Protein AF-A0A366DMK1-F1 (afdb_monomer)

Foldseek 3Di:
DDDWDKDKDKFFFAPDDACDDPHNDDPDDDAPRGCVRRPPNVRGDTDIDIAMETADDPCVLVVPDQHLYNFWDDKDKDDWDDPPPDPDIDHIDIDTDGDDDPDPPCPSPNVSVVSVVPPD

Secondary structure (DSSP, 8-state):
-PPP-EEEEEE-BBSSPTTSTTS---SSSPP-SBTTT-S-GGG--B--EEEEEEE--TTTGGGT---SEEEEEEEEEE--B--TTSS-PBPPEEEEEEPPPS-SSS-TTTHHHHHTTS--

Sequence (120 aa):
MKQLTFIEIDLDYCALRFGEGACNTTAGEKCFNTKATCKARTRFVNEPVTLRFAIGTSYLPESGIDYTAACIEDISFMPATVSLGENLGTRASLDVTMRDFLYPETGFLWLSRQAVQTGS

Structure (mmCIF, N/CA/C/O backbone):
data_AF-A0A366DMK1-F1
#
_entry.id   AF-A0A366DMK1-F1
#
loop_
_atom_site.group_PDB
_atom_site.id
_atom_site.type_symbol
_atom_site.label_atom_id
_atom_site.label_alt_id
_atom_site.label_comp_id
_atom_site.label_asym_id
_atom_site.label_entity_id
_atom_site.label_seq_id
_atom_site.pdbx_PDB_ins_code
_atom_site.Cartn_x
_atom_site.Cartn_y
_atom_site.Cartn_z
_atom_site.occupancy
_atom_site.B_iso_or_equiv
_atom_site.auth_seq_id
_atom_site.auth_comp_id
_atom_site.auth_asym_id
_atom_site.auth_atom_id
_atom_site.pdbx_PDB_model_num
ATOM 1 N N . MET A 1 1 ? -7.370 -5.027 28.444 1.00 58.41 1 MET A N 1
ATOM 2 C CA . MET A 1 1 ? -7.192 -5.767 27.176 1.00 58.41 1 MET A CA 1
ATOM 3 C C . MET A 1 1 ? -6.566 -4.786 26.190 1.00 58.41 1 MET A C 1
ATOM 5 O O . MET A 1 1 ? -7.086 -3.682 26.097 1.00 58.41 1 MET A O 1
ATOM 9 N N . LYS A 1 2 ? -5.410 -5.093 25.588 1.00 73.31 2 LYS A N 1
ATOM 10 C CA . LYS A 1 2 ? -4.752 -4.200 24.612 1.00 73.31 2 LYS A CA 1
ATOM 11 C C . LYS A 1 2 ? -5.305 -4.537 23.219 1.00 73.31 2 LYS A C 1
ATOM 13 O O . LYS A 1 2 ? -5.352 -5.717 22.883 1.00 73.31 2 LYS A O 1
ATOM 18 N N . GLN A 1 3 ? -5.762 -3.543 22.458 1.00 79.69 3 GLN A N 1
ATOM 19 C CA . GLN A 1 3 ? -6.315 -3.732 21.113 1.00 79.69 3 GLN A CA 1
ATOM 20 C C . GLN A 1 3 ? -5.284 -3.304 20.079 1.00 79.69 3 GLN A C 1
ATOM 22 O O . GLN A 1 3 ? -4.911 -2.141 20.034 1.00 79.69 3 GLN A O 1
ATOM 27 N N . LEU A 1 4 ? -4.853 -4.234 19.238 1.00 80.44 4 LEU A N 1
ATOM 28 C CA . LEU A 1 4 ? -3.911 -3.948 18.170 1.00 80.44 4 LEU A CA 1
ATOM 29 C C . LEU A 1 4 ? -4.670 -3.796 16.848 1.00 80.44 4 LEU A C 1
ATOM 31 O O . LEU A 1 4 ? -5.440 -4.678 16.472 1.00 80.44 4 LEU A O 1
ATOM 35 N N . THR A 1 5 ? -4.446 -2.674 16.165 1.00 84.19 5 THR A N 1
ATOM 36 C CA . THR A 1 5 ? -5.104 -2.343 14.897 1.00 84.19 5 THR A CA 1
ATOM 37 C C . THR A 1 5 ? -4.047 -2.046 13.842 1.00 84.19 5 THR A C 1
ATOM 39 O O . THR A 1 5 ? -3.184 -1.184 14.039 1.00 84.19 5 THR A O 1
ATOM 42 N N . PHE A 1 6 ? -4.1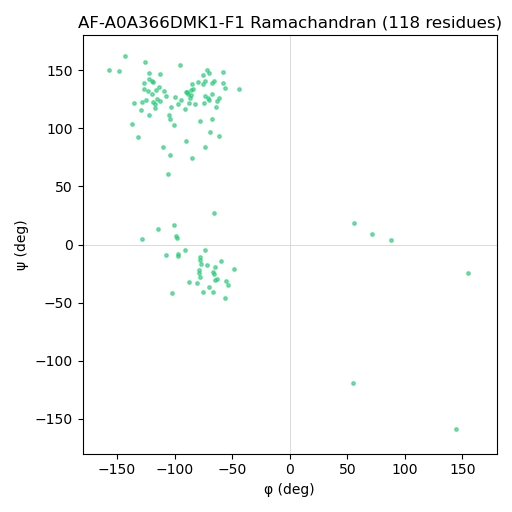20 -2.767 12.727 1.00 86.31 6 PHE A N 1
ATOM 43 C CA . PHE A 1 6 ? -3.234 -2.617 11.581 1.00 86.31 6 PHE A CA 1
ATOM 44 C C . PHE A 1 6 ? -4.003 -2.815 10.277 1.00 86.31 6 PHE A C 1
ATOM 46 O O . PHE A 1 6 ? -5.108 -3.359 10.265 1.00 86.31 6 PHE A O 1
ATOM 53 N N . ILE A 1 7 ? -3.399 -2.353 9.191 1.00 87.75 7 ILE A N 1
ATOM 54 C CA . ILE A 1 7 ? -3.908 -2.449 7.830 1.00 87.75 7 ILE A CA 1
ATOM 55 C C . ILE A 1 7 ? -2.828 -3.084 6.976 1.00 87.75 7 ILE A C 1
ATOM 57 O O . ILE A 1 7 ? -1.660 -2.697 7.049 1.00 87.75 7 ILE A O 1
ATOM 61 N N . GLU A 1 8 ? -3.236 -4.046 6.160 1.00 90.19 8 GLU A N 1
ATOM 62 C CA . GLU A 1 8 ? -2.378 -4.705 5.188 1.00 90.19 8 GLU A CA 1
ATOM 63 C C . GLU A 1 8 ? -2.781 -4.260 3.784 1.00 90.19 8 GLU A C 1
ATOM 65 O O . GLU A 1 8 ? -3.965 -4.234 3.443 1.00 90.19 8 GLU A O 1
ATOM 70 N N . ILE A 1 9 ? -1.794 -3.883 2.977 1.00 87.19 9 ILE A N 1
ATOM 71 C CA . ILE A 1 9 ? -1.980 -3.560 1.566 1.00 87.19 9 ILE A CA 1
ATOM 72 C C . ILE A 1 9 ? -1.072 -4.481 0.766 1.00 87.19 9 ILE A C 1
ATOM 74 O O . ILE A 1 9 ? 0.151 -4.337 0.799 1.00 87.19 9 ILE A O 1
ATOM 78 N N . ASP A 1 10 ? -1.677 -5.404 0.029 1.00 88.50 10 ASP A N 1
ATOM 79 C CA . ASP A 1 10 ? -0.957 -6.252 -0.911 1.00 88.50 10 ASP A CA 1
ATOM 80 C C . ASP A 1 10 ? -0.756 -5.508 -2.228 1.00 88.50 10 ASP A C 1
ATOM 82 O O . ASP A 1 10 ? -1.709 -5.076 -2.885 1.00 88.50 10 ASP A O 1
ATOM 86 N N . LEU A 1 11 ? 0.507 -5.343 -2.613 1.00 86.56 11 LEU A N 1
ATOM 87 C CA . LEU A 1 11 ? 0.888 -4.687 -3.853 1.00 86.56 11 LEU A CA 1
ATOM 88 C C . LEU A 1 11 ? 1.591 -5.671 -4.781 1.00 86.56 11 LEU A C 1
ATOM 90 O O . LEU A 1 11 ? 2.550 -6.336 -4.394 1.00 86.56 11 LEU A O 1
ATOM 94 N N . ASP A 1 12 ? 1.166 -5.679 -6.044 1.00 87.00 12 ASP A N 1
ATOM 95 C CA . ASP A 1 12 ? 1.903 -6.330 -7.125 1.00 87.00 12 ASP A CA 1
ATOM 96 C C . ASP A 1 12 ? 3.215 -5.571 -7.376 1.00 87.00 12 ASP A C 1
ATOM 98 O O . ASP A 1 12 ? 3.219 -4.461 -7.937 1.00 87.00 12 ASP A O 1
ATOM 102 N N . TYR A 1 13 ? 4.330 -6.177 -6.977 1.00 86.25 13 TYR A N 1
ATOM 103 C CA . TYR A 1 13 ? 5.666 -5.611 -7.107 1.00 86.25 13 TYR A CA 1
ATOM 104 C C . TYR A 1 13 ? 6.503 -6.419 -8.106 1.00 86.25 13 TYR A C 1
ATOM 106 O O . TYR A 1 13 ? 6.324 -7.621 -8.284 1.00 86.25 13 TYR A O 1
ATOM 114 N N . CYS A 1 14 ? 7.394 -5.744 -8.827 1.00 86.06 14 CYS A N 1
ATOM 115 C CA . CYS A 1 14 ? 8.254 -6.361 -9.828 1.00 86.06 14 CYS A CA 1
ATOM 116 C C . CYS A 1 14 ? 9.524 -6.906 -9.170 1.00 86.06 14 CYS A C 1
ATOM 118 O O . CYS A 1 14 ? 10.274 -6.135 -8.571 1.00 86.06 14 CYS A O 1
ATOM 120 N N . ALA A 1 15 ? 9.826 -8.190 -9.376 1.00 85.25 15 ALA A N 1
ATOM 121 C CA . ALA A 1 15 ? 11.088 -8.796 -8.933 1.00 85.25 15 ALA A CA 1
ATOM 122 C C . ALA A 1 15 ? 12.321 -8.230 -9.672 1.00 85.25 15 ALA A C 1
ATOM 124 O O . ALA A 1 15 ? 13.453 -8.300 -9.193 1.00 85.25 15 ALA A O 1
ATOM 125 N N . LEU A 1 16 ? 12.122 -7.677 -10.876 1.00 81.94 16 LEU A N 1
ATOM 126 C CA . LEU A 1 16 ? 13.204 -7.114 -11.686 1.00 81.94 16 LEU A CA 1
ATOM 127 C C . LEU A 1 16 ? 13.593 -5.715 -11.206 1.00 81.94 16 LEU A C 1
ATOM 129 O O . LEU A 1 16 ? 12.736 -4.877 -10.929 1.00 81.94 16 LEU A O 1
ATOM 133 N N . ARG A 1 17 ? 14.899 -5.436 -11.203 1.00 78.12 17 ARG A N 1
ATOM 134 C CA . ARG A 1 17 ? 15.455 -4.128 -10.845 1.00 78.12 17 ARG A CA 1
ATOM 135 C C . ARG A 1 17 ? 15.486 -3.203 -12.056 1.00 78.12 17 ARG A C 1
ATOM 137 O O . ARG A 1 17 ? 15.996 -3.561 -13.115 1.00 78.12 17 ARG A O 1
ATOM 144 N N . PHE A 1 18 ? 14.943 -2.001 -11.890 1.00 74.06 18 PHE A N 1
ATOM 145 C CA . PHE A 1 18 ? 14.950 -0.987 -12.938 1.00 74.06 18 PHE A CA 1
ATOM 146 C C . PHE A 1 18 ? 16.381 -0.590 -13.319 1.00 74.06 18 PHE A C 1
ATOM 148 O O . PHE A 1 18 ? 17.163 -0.187 -12.461 1.00 74.06 18 PHE A O 1
ATOM 155 N N . GLY A 1 19 ? 16.699 -0.683 -14.610 1.00 73.12 19 GLY A N 1
ATOM 156 C CA . GLY A 1 19 ? 18.018 -0.377 -15.160 1.00 73.12 19 GLY A CA 1
ATOM 157 C C . GLY A 1 19 ? 19.004 -1.540 -15.177 1.00 73.12 19 GLY A C 1
ATOM 158 O O . GLY A 1 19 ? 20.142 -1.352 -15.599 1.00 73.12 19 GLY A O 1
ATOM 159 N N . GLU A 1 20 ? 18.572 -2.740 -14.782 1.00 77.12 20 GLU A N 1
ATOM 160 C CA . GLU A 1 20 ? 19.379 -3.957 -14.843 1.00 77.12 20 GLU A CA 1
ATOM 161 C C . GLU A 1 20 ? 18.736 -5.010 -15.767 1.00 77.12 20 GLU A C 1
ATOM 163 O O . GLU A 1 20 ? 17.519 -5.230 -15.777 1.00 77.12 20 GLU A O 1
ATOM 168 N N . GLY A 1 21 ? 19.575 -5.699 -16.547 1.00 74.19 21 GLY A N 1
ATOM 169 C CA . GLY A 1 21 ? 19.194 -6.872 -17.340 1.00 74.19 21 GLY A CA 1
ATOM 170 C C . GLY A 1 21 ? 18.019 -6.636 -18.297 1.00 74.19 21 GLY A C 1
ATOM 171 O O . GLY A 1 21 ? 18.091 -5.819 -19.211 1.00 74.19 21 GLY A O 1
ATOM 172 N N . ALA A 1 22 ? 16.931 -7.388 -18.102 1.00 70.31 22 ALA A N 1
ATOM 173 C CA . ALA A 1 22 ? 15.734 -7.333 -18.946 1.00 70.31 22 ALA A CA 1
ATOM 174 C C . ALA A 1 22 ? 14.869 -6.069 -18.735 1.00 70.31 22 ALA A C 1
ATOM 176 O O . ALA A 1 22 ? 13.890 -5.878 -19.462 1.00 70.31 22 ALA A O 1
ATOM 177 N N . CYS A 1 23 ? 15.206 -5.210 -17.763 1.00 73.75 23 CYS A N 1
ATOM 178 C CA . CYS A 1 23 ? 14.493 -3.972 -17.454 1.00 73.75 23 CYS A CA 1
ATOM 179 C C . CYS A 1 23 ? 15.347 -2.751 -17.841 1.00 73.75 23 CYS A C 1
ATOM 181 O O . CYS A 1 23 ? 16.060 -2.185 -17.017 1.00 73.75 23 CYS A O 1
ATOM 183 N N . ASN A 1 24 ? 15.300 -2.349 -19.115 1.00 69.75 24 ASN A N 1
ATOM 184 C CA . ASN A 1 24 ? 16.140 -1.262 -19.624 1.00 69.75 24 ASN A CA 1
ATOM 185 C C . ASN A 1 24 ? 15.659 0.126 -19.149 1.00 69.75 24 ASN A C 1
ATOM 187 O O . ASN A 1 24 ? 14.455 0.407 -19.138 1.00 69.75 24 ASN A O 1
ATOM 191 N N . THR A 1 25 ? 16.598 1.018 -18.813 1.00 66.56 25 THR A N 1
ATOM 192 C CA . THR A 1 25 ? 16.306 2.415 -18.471 1.00 66.56 25 THR A CA 1
ATOM 193 C C . THR A 1 25 ? 15.845 3.158 -19.720 1.00 66.56 25 THR A C 1
ATOM 195 O O . THR A 1 25 ? 16.650 3.620 -20.528 1.00 66.56 25 THR A O 1
ATOM 198 N N . THR A 1 26 ? 14.536 3.281 -19.906 1.00 63.25 26 THR A N 1
ATOM 199 C CA . THR A 1 26 ? 14.006 4.212 -20.908 1.00 63.25 26 THR A CA 1
ATOM 200 C C . THR A 1 26 ? 13.902 5.589 -20.256 1.00 63.25 26 THR A C 1
ATOM 202 O O . THR A 1 26 ? 13.412 5.686 -19.130 1.00 63.25 26 THR A O 1
ATOM 205 N N . ALA A 1 27 ? 14.377 6.642 -20.924 1.00 61.66 27 ALA A N 1
ATOM 206 C CA . ALA A 1 27 ? 14.261 8.013 -20.426 1.00 61.66 27 ALA A CA 1
ATOM 207 C C . ALA A 1 27 ? 12.783 8.376 -20.160 1.00 61.66 27 ALA A C 1
ATOM 209 O O . ALA A 1 27 ? 11.915 8.064 -20.977 1.00 61.66 27 ALA A O 1
ATOM 210 N N . GLY A 1 28 ? 12.488 9.004 -19.015 1.00 65.88 28 GLY A N 1
ATOM 211 C CA . GLY A 1 28 ? 11.126 9.364 -18.602 1.00 65.88 28 GLY A CA 1
ATOM 212 C C . GLY A 1 28 ? 10.892 9.239 -17.092 1.00 65.88 28 GLY A C 1
ATOM 213 O O . GLY A 1 28 ? 11.833 9.271 -16.303 1.00 65.88 28 GLY A O 1
ATOM 214 N N . GLU A 1 29 ? 9.623 9.111 -16.690 1.00 70.19 29 GLU A N 1
ATOM 215 C CA 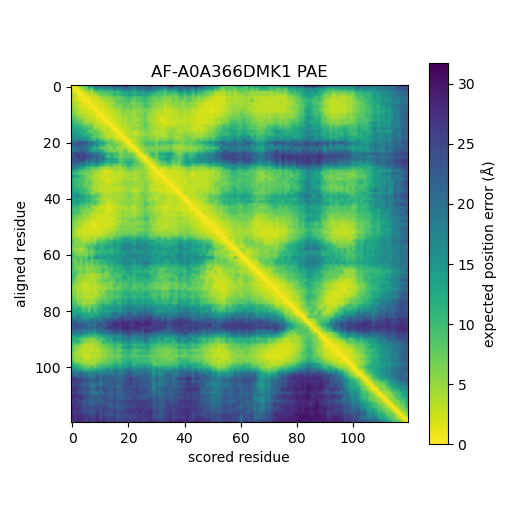. GLU A 1 29 ? 9.211 9.015 -15.279 1.00 70.19 29 GLU A CA 1
ATOM 216 C C . GLU A 1 29 ? 9.857 7.837 -14.531 1.00 70.19 29 GLU A C 1
ATOM 218 O O . GLU A 1 29 ? 10.084 6.769 -15.111 1.00 70.19 29 GLU A O 1
ATOM 223 N N . LYS A 1 30 ? 10.077 8.025 -13.222 1.00 75.75 30 LYS A N 1
ATOM 224 C CA . LYS A 1 30 ? 10.673 7.034 -12.313 1.00 75.75 30 LYS A CA 1
ATOM 225 C C . LYS A 1 30 ? 9.865 5.725 -12.299 1.00 75.75 30 LYS A C 1
ATOM 227 O O . LYS A 1 30 ? 8.636 5.738 -12.280 1.00 75.75 30 LYS A O 1
ATOM 232 N N . CYS A 1 31 ? 10.564 4.589 -12.279 1.00 81.06 31 CYS A N 1
ATOM 233 C CA . CYS A 1 31 ? 9.962 3.275 -12.053 1.00 81.06 31 CYS A CA 1
ATOM 234 C C . CYS A 1 31 ? 9.895 3.004 -10.548 1.00 81.06 31 CYS A C 1
ATOM 236 O O . CYS A 1 31 ? 10.930 2.981 -9.887 1.00 81.06 31 CYS A O 1
ATOM 238 N N . PHE A 1 32 ? 8.695 2.759 -10.022 1.00 83.44 32 PHE A N 1
ATOM 239 C CA . PHE A 1 32 ? 8.482 2.403 -8.614 1.00 83.44 32 PHE A CA 1
ATOM 240 C C . PHE A 1 32 ? 8.273 0.896 -8.422 1.00 83.44 32 PHE A C 1
ATOM 242 O O . PHE A 1 32 ? 7.749 0.467 -7.402 1.00 83.44 32 PHE A O 1
ATOM 249 N N . ASN A 1 33 ? 8.644 0.092 -9.428 1.00 81.81 33 ASN A N 1
ATOM 250 C CA . ASN A 1 33 ? 8.489 -1.366 -9.459 1.00 81.81 33 ASN A CA 1
ATOM 251 C C . ASN A 1 33 ? 7.046 -1.852 -9.244 1.00 81.81 33 ASN A C 1
ATOM 253 O O . ASN A 1 33 ? 6.819 -3.028 -8.997 1.00 81.81 33 ASN A O 1
ATOM 257 N N . THR A 1 34 ? 6.058 -0.977 -9.421 1.00 83.94 34 THR A N 1
ATOM 258 C CA . THR A 1 34 ? 4.639 -1.336 -9.455 1.00 83.94 34 THR A CA 1
ATOM 259 C C . THR A 1 34 ? 4.175 -1.521 -10.894 1.00 83.94 34 THR A C 1
ATOM 261 O O . THR A 1 34 ? 4.704 -0.904 -11.825 1.00 83.94 34 THR A O 1
ATOM 264 N N . LYS A 1 35 ? 3.131 -2.327 -11.106 1.00 82.69 35 LYS A N 1
ATOM 265 C CA . LYS A 1 35 ? 2.575 -2.597 -12.445 1.00 82.69 35 LYS A CA 1
ATOM 266 C C . LYS A 1 35 ? 2.203 -1.331 -13.233 1.00 82.69 35 LYS A C 1
ATOM 268 O O . LYS A 1 35 ? 2.380 -1.288 -14.451 1.0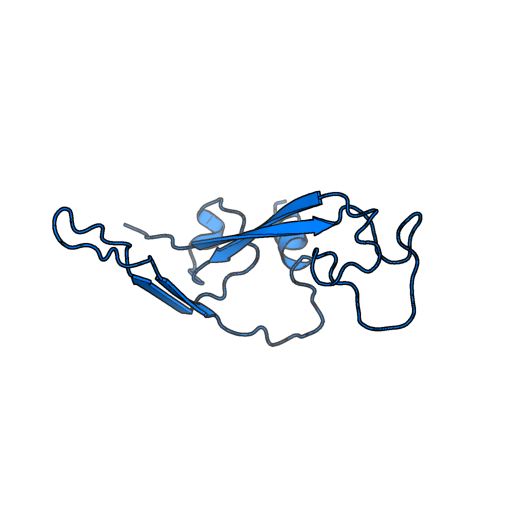0 82.69 35 LYS A O 1
ATOM 273 N N . ALA A 1 36 ? 1.721 -0.291 -12.549 1.00 84.44 36 ALA A N 1
ATOM 274 C CA . ALA A 1 36 ? 1.344 0.978 -13.172 1.00 84.44 36 ALA A CA 1
ATOM 275 C C . ALA A 1 36 ? 2.555 1.731 -13.748 1.00 84.44 36 ALA A C 1
ATOM 277 O O . ALA A 1 36 ? 2.483 2.261 -14.858 1.00 84.44 36 ALA A O 1
ATOM 278 N N . THR A 1 37 ? 3.667 1.728 -13.008 1.00 82.19 37 THR A N 1
ATOM 279 C CA . THR A 1 37 ? 4.873 2.520 -13.299 1.00 82.19 37 THR A CA 1
ATOM 280 C C . THR A 1 37 ? 5.948 1.720 -14.043 1.00 82.19 37 THR A C 1
ATOM 282 O O . THR A 1 37 ? 6.912 2.295 -14.553 1.00 82.19 37 THR A O 1
ATOM 285 N N . CYS A 1 38 ? 5.774 0.398 -14.158 1.00 83.19 38 CYS A N 1
ATOM 286 C CA . CYS A 1 38 ? 6.688 -0.494 -14.861 1.00 83.19 38 CYS A CA 1
ATOM 287 C C . CYS A 1 38 ? 6.762 -0.152 -16.358 1.00 83.19 38 CYS A C 1
ATOM 289 O O . CYS A 1 38 ? 5.759 -0.183 -17.077 1.00 83.19 38 CYS A O 1
ATOM 291 N N . LYS A 1 39 ? 7.977 0.127 -16.844 1.00 78.31 39 LYS A N 1
ATOM 292 C CA . LYS A 1 39 ? 8.236 0.432 -18.262 1.00 78.31 39 LYS A CA 1
ATOM 293 C C . LYS A 1 39 ? 8.254 -0.819 -19.143 1.00 78.31 39 LYS A C 1
ATOM 295 O O . LYS A 1 39 ? 7.895 -0.757 -20.312 1.00 78.31 39 LYS A O 1
ATOM 300 N N . ALA A 1 40 ? 8.609 -1.968 -18.572 1.00 80.50 40 ALA A N 1
ATOM 301 C CA . ALA A 1 40 ? 8.687 -3.248 -19.266 1.00 80.50 40 ALA A CA 1
ATOM 302 C C . ALA A 1 40 ? 7.512 -4.162 -18.878 1.00 80.50 40 ALA A C 1
ATOM 304 O O . ALA A 1 40 ? 7.715 -5.250 -18.345 1.00 80.50 40 ALA A O 1
ATOM 305 N N . ARG A 1 41 ? 6.268 -3.737 -19.149 1.00 78.38 41 ARG A N 1
ATOM 306 C CA . ARG A 1 41 ? 5.048 -4.490 -18.770 1.00 78.38 41 ARG A CA 1
ATOM 307 C C . ARG A 1 41 ? 5.029 -5.930 -19.290 1.00 78.38 41 ARG A C 1
ATOM 309 O O . ARG A 1 41 ? 4.486 -6.810 -18.638 1.00 78.38 41 ARG A O 1
ATOM 316 N N . THR A 1 42 ? 5.646 -6.174 -20.443 1.00 82.62 42 THR A N 1
ATOM 317 C CA . THR A 1 42 ? 5.772 -7.506 -21.059 1.00 82.62 42 THR A CA 1
ATOM 318 C C . THR A 1 42 ? 6.750 -8.430 -20.332 1.00 82.62 42 THR A C 1
ATOM 320 O O . THR A 1 42 ? 6.720 -9.637 -20.547 1.00 82.62 42 THR A O 1
ATOM 323 N N . ARG A 1 43 ? 7.628 -7.879 -19.489 1.00 81.56 43 ARG A N 1
ATOM 324 C CA . ARG A 1 43 ? 8.628 -8.604 -18.692 1.00 81.56 43 ARG A CA 1
ATOM 325 C C . ARG A 1 43 ? 8.356 -8.492 -17.192 1.00 81.56 43 ARG A C 1
ATOM 327 O O . ARG A 1 43 ? 9.234 -8.806 -16.401 1.00 81.56 43 ARG A O 1
ATOM 334 N N . PHE A 1 44 ? 7.175 -8.022 -16.798 1.00 83.25 44 PHE A N 1
ATOM 335 C CA . PHE A 1 44 ? 6.815 -7.886 -15.393 1.00 83.25 44 PHE A CA 1
ATOM 336 C C . PHE A 1 44 ? 6.772 -9.269 -14.732 1.00 83.25 44 PHE A C 1
ATOM 338 O O . PHE A 1 44 ? 5.981 -10.126 -15.126 1.00 83.25 44 PHE A O 1
ATOM 345 N N . VAL A 1 45 ? 7.634 -9.473 -13.738 1.00 87.06 45 VAL A N 1
ATOM 346 C CA . VAL A 1 45 ? 7.661 -10.682 -12.910 1.00 87.06 45 VAL A CA 1
ATOM 347 C C . VAL A 1 45 ? 7.033 -10.312 -11.578 1.00 87.06 45 VAL A C 1
ATOM 349 O O . VAL A 1 45 ? 7.632 -9.544 -10.828 1.00 87.06 45 VAL A O 1
ATOM 352 N N . ASN A 1 46 ? 5.816 -10.801 -11.331 1.00 87.62 46 ASN A N 1
ATOM 353 C CA . ASN A 1 46 ? 5.072 -10.454 -10.127 1.00 87.62 46 ASN A CA 1
ATOM 354 C C . ASN A 1 46 ? 5.647 -11.176 -8.907 1.00 87.62 46 ASN A C 1
ATOM 356 O O . ASN A 1 46 ? 5.660 -12.406 -8.867 1.00 87.62 46 ASN A O 1
ATOM 360 N N . GLU A 1 47 ? 6.068 -10.402 -7.919 1.00 87.94 47 GLU A N 1
ATOM 361 C CA . GLU A 1 47 ? 6.469 -10.843 -6.590 1.00 87.94 47 GLU A CA 1
ATOM 362 C C . GLU A 1 47 ? 5.744 -9.934 -5.589 1.00 87.94 47 GLU A C 1
ATOM 364 O O . GLU A 1 47 ? 6.196 -8.818 -5.335 1.00 87.94 47 GLU A O 1
ATOM 369 N N . PRO A 1 48 ? 4.557 -10.334 -5.102 1.00 87.25 48 PRO A N 1
ATOM 370 C CA . PRO A 1 48 ? 3.718 -9.459 -4.298 1.00 87.25 48 PRO A CA 1
ATOM 371 C C . PRO A 1 48 ? 4.381 -9.132 -2.959 1.00 87.25 48 PRO A C 1
ATOM 373 O O . PRO A 1 48 ? 4.989 -9.992 -2.320 1.00 87.25 48 PRO A O 1
ATOM 376 N N . VAL A 1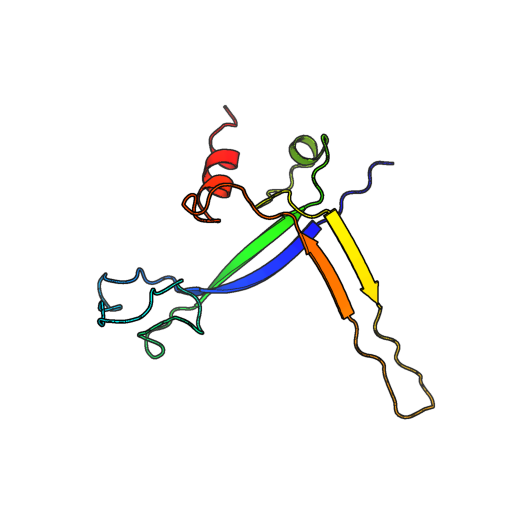 49 ? 4.229 -7.883 -2.524 1.00 86.38 49 VAL A N 1
ATOM 377 C CA . VAL A 1 49 ? 4.726 -7.402 -1.233 1.00 86.38 49 VAL A CA 1
ATOM 378 C C . VAL A 1 49 ? 3.545 -6.909 -0.409 1.00 86.38 49 VAL A C 1
ATOM 380 O O . VAL A 1 49 ? 2.757 -6.087 -0.874 1.00 86.38 49 VAL A O 1
ATOM 383 N N . THR A 1 50 ? 3.458 -7.381 0.832 1.00 87.62 50 THR A N 1
ATOM 384 C CA . THR A 1 50 ? 2.469 -6.918 1.807 1.00 87.62 50 THR A CA 1
ATOM 385 C C . THR A 1 50 ? 3.051 -5.764 2.611 1.00 87.62 50 THR A C 1
ATOM 387 O O . THR A 1 50 ? 4.026 -5.929 3.348 1.00 87.62 50 THR A O 1
ATOM 390 N N . LEU A 1 51 ? 2.447 -4.587 2.481 1.00 85.12 51 LEU A N 1
ATOM 391 C CA . LEU A 1 51 ? 2.754 -3.433 3.318 1.00 85.12 51 LEU A CA 1
ATOM 392 C C . LEU A 1 51 ? 1.856 -3.445 4.549 1.00 85.12 51 LEU A C 1
ATOM 394 O O . LEU A 1 51 ? 0.642 -3.584 4.419 1.00 85.12 51 LEU A O 1
ATOM 398 N N . ARG A 1 52 ? 2.439 -3.266 5.733 1.00 87.00 52 ARG A N 1
ATOM 399 C CA . ARG A 1 52 ? 1.711 -3.271 7.006 1.00 87.00 52 ARG A CA 1
ATOM 400 C C . ARG A 1 52 ? 1.810 -1.915 7.682 1.00 87.00 52 ARG A C 1
ATOM 402 O O . ARG A 1 52 ? 2.907 -1.462 8.010 1.00 87.00 52 ARG A O 1
ATOM 409 N N . PHE A 1 53 ? 0.668 -1.292 7.928 1.00 86.38 53 PHE A N 1
ATOM 4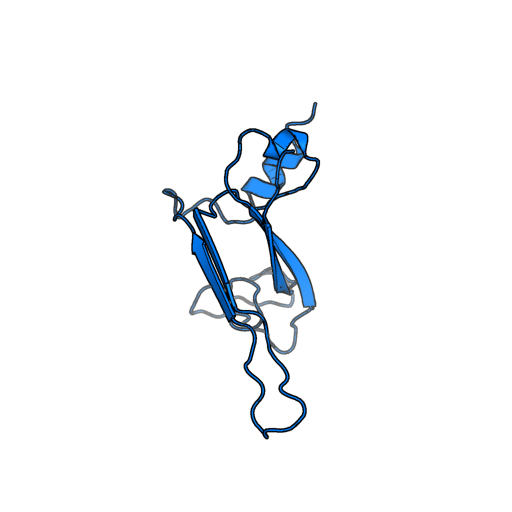10 C CA . PHE A 1 53 ? 0.565 -0.021 8.636 1.00 86.38 53 PHE A CA 1
ATOM 411 C C . PHE A 1 53 ? -0.138 -0.230 9.968 1.00 86.38 53 PHE A C 1
ATOM 413 O O . PHE A 1 53 ? -1.154 -0.915 10.018 1.00 86.38 53 PHE A O 1
ATOM 420 N N . ALA A 1 54 ? 0.379 0.354 11.045 1.00 86.50 54 ALA A N 1
ATOM 421 C CA . ALA A 1 54 ? -0.186 0.192 12.383 1.00 86.50 54 ALA A CA 1
ATOM 422 C C . ALA A 1 54 ? -0.496 1.535 13.054 1.00 86.50 54 ALA A C 1
ATOM 424 O O . ALA A 1 54 ? 0.111 2.564 12.735 1.00 86.50 54 ALA A O 1
ATOM 425 N N . ILE A 1 55 ? -1.421 1.517 14.019 1.00 85.31 55 ILE A N 1
ATOM 426 C CA . ILE A 1 55 ? -1.609 2.641 14.947 1.00 85.31 55 ILE A CA 1
ATOM 427 C C . ILE A 1 55 ? -0.402 2.693 15.880 1.00 85.31 55 ILE A C 1
ATOM 429 O O . ILE A 1 55 ? -0.101 1.706 16.554 1.00 85.31 55 ILE A O 1
ATOM 433 N N . GLY A 1 56 ? 0.269 3.846 15.939 1.00 78.06 56 GLY A N 1
ATOM 434 C CA . GLY A 1 56 ? 1.449 4.063 16.776 1.00 78.06 56 GLY A CA 1
ATOM 435 C C . GLY A 1 56 ? 1.152 3.890 18.262 1.00 78.06 56 GLY A C 1
ATOM 436 O O . GLY A 1 56 ? 0.750 4.832 18.939 1.00 78.06 56 GLY A O 1
ATOM 437 N N . THR A 1 57 ? 1.373 2.684 18.780 1.00 77.25 57 THR A N 1
ATOM 438 C CA . THR A 1 57 ? 1.194 2.358 20.196 1.00 77.25 57 THR A CA 1
ATOM 439 C C . THR A 1 57 ? 2.488 1.814 20.791 1.00 77.25 57 THR A C 1
ATOM 441 O O . THR A 1 57 ? 3.281 1.160 20.116 1.00 77.25 57 THR A O 1
ATOM 444 N N . SER A 1 58 ? 2.718 2.086 22.077 1.00 74.31 58 SER A N 1
ATOM 445 C CA . SER A 1 58 ? 3.966 1.727 22.766 1.00 74.31 58 SER A CA 1
ATOM 446 C C . SER A 1 58 ? 4.208 0.220 22.878 1.00 74.31 58 SER A C 1
ATOM 448 O O . SER A 1 58 ? 5.339 -0.199 23.085 1.00 74.31 58 SER A O 1
ATOM 450 N N . TYR A 1 59 ? 3.162 -0.595 22.723 1.00 76.38 59 TYR A N 1
ATOM 451 C CA . TYR A 1 59 ? 3.221 -2.054 22.807 1.00 76.38 59 TYR A CA 1
ATOM 452 C C . TYR A 1 59 ? 3.318 -2.745 21.437 1.00 76.38 59 TYR A C 1
ATOM 454 O O . TYR A 1 59 ? 3.288 -3.972 21.385 1.00 76.38 59 TYR A O 1
ATOM 462 N N . LEU A 1 60 ? 3.446 -1.996 20.332 1.00 73.88 60 LEU A N 1
ATOM 463 C CA . LEU A 1 60 ? 3.707 -2.580 19.010 1.00 73.88 60 LEU A CA 1
ATOM 464 C C . LEU A 1 60 ? 4.973 -3.455 18.976 1.00 73.88 60 LEU A C 1
ATOM 466 O O . LEU A 1 60 ? 4.873 -4.571 18.469 1.00 73.88 60 LEU A O 1
ATOM 470 N N . PRO A 1 61 ? 6.129 -3.043 19.539 1.00 71.38 61 PRO A N 1
ATOM 471 C CA . PRO A 1 61 ? 7.342 -3.865 19.490 1.00 71.38 61 PRO A CA 1
ATOM 472 C C . PRO A 1 61 ? 7.196 -5.183 20.263 1.00 71.38 61 PRO A C 1
ATOM 474 O O . PRO A 1 61 ? 7.770 -6.199 19.889 1.00 71.38 61 PRO A O 1
ATOM 477 N N . GLU A 1 62 ? 6.384 -5.182 21.323 1.00 75.44 62 GLU A N 1
ATOM 478 C CA . GLU A 1 62 ? 6.097 -6.361 22.151 1.00 75.44 62 GLU A CA 1
ATOM 479 C C . GLU A 1 62 ? 5.091 -7.318 21.494 1.00 75.44 62 GLU A C 1
ATOM 481 O O . GLU A 1 62 ? 4.924 -8.447 21.951 1.00 75.44 62 GLU A O 1
ATOM 486 N N . SER A 1 63 ? 4.394 -6.878 20.440 1.00 70.06 63 SER A N 1
ATOM 487 C CA . SER A 1 63 ? 3.338 -7.665 19.797 1.00 70.06 63 SER A CA 1
ATOM 488 C C . SER A 1 63 ? 3.861 -8.787 18.895 1.00 70.06 63 SER A C 1
ATOM 490 O O . SER A 1 63 ? 3.100 -9.689 18.552 1.00 70.06 63 SER A O 1
ATOM 492 N N . GLY A 1 64 ? 5.142 -8.743 18.508 1.00 72.25 64 GLY A N 1
ATOM 493 C CA . GLY A 1 64 ? 5.753 -9.713 17.592 1.00 72.25 64 GLY A CA 1
ATOM 494 C C . GLY A 1 64 ? 5.299 -9.585 16.131 1.00 72.25 64 GLY A C 1
ATOM 495 O O . GLY A 1 64 ? 5.619 -10.454 15.324 1.00 72.25 64 GLY A O 1
ATOM 496 N N . ILE A 1 65 ? 4.559 -8.528 15.784 1.00 73.56 65 ILE A N 1
ATOM 497 C CA . ILE A 1 65 ? 4.093 -8.265 14.419 1.00 73.56 65 ILE A CA 1
ATOM 498 C C . ILE A 1 65 ? 5.085 -7.338 13.723 1.00 73.56 65 ILE A C 1
ATOM 500 O O . ILE A 1 65 ? 5.358 -6.239 14.203 1.00 73.56 65 ILE A O 1
ATOM 504 N N . ASP A 1 66 ? 5.589 -7.775 12.570 1.00 75.06 66 ASP A N 1
ATOM 505 C CA . ASP A 1 66 ? 6.393 -6.932 11.690 1.00 75.06 66 ASP A CA 1
ATOM 506 C C . ASP A 1 66 ? 5.493 -5.880 11.028 1.00 75.06 66 ASP A C 1
ATOM 508 O O . ASP A 1 66 ? 4.458 -6.210 10.441 1.00 75.06 66 ASP A O 1
ATOM 512 N N . TYR A 1 67 ? 5.858 -4.607 11.146 1.00 76.00 67 TYR A N 1
ATOM 513 C CA . TYR A 1 67 ? 5.104 -3.494 10.580 1.00 76.00 67 TYR A CA 1
ATOM 514 C C . TYR A 1 67 ? 6.024 -2.632 9.724 1.00 76.00 67 TYR A C 1
ATOM 516 O O . TYR A 1 67 ? 7.163 -2.345 10.085 1.00 76.00 67 TYR A O 1
ATOM 524 N N . THR A 1 68 ? 5.522 -2.183 8.576 1.00 76.69 68 THR A N 1
ATOM 525 C CA . THR A 1 68 ? 6.295 -1.320 7.684 1.00 76.69 68 THR A CA 1
ATOM 526 C C . THR A 1 68 ? 6.368 0.100 8.224 1.00 76.69 68 THR A C 1
ATOM 528 O O . THR A 1 68 ? 7.434 0.711 8.195 1.00 76.69 68 THR A O 1
ATOM 531 N N . ALA A 1 69 ? 5.257 0.618 8.759 1.00 78.00 69 ALA A N 1
ATOM 532 C CA . ALA A 1 69 ? 5.271 1.886 9.474 1.00 78.00 69 ALA A CA 1
ATOM 533 C C . ALA A 1 69 ? 4.112 2.043 10.469 1.00 78.00 69 ALA A C 1
ATOM 535 O O . ALA A 1 69 ? 3.008 1.540 10.268 1.00 78.00 69 ALA A O 1
ATOM 536 N N . ALA A 1 70 ? 4.362 2.795 11.540 1.00 82.06 70 ALA A N 1
ATOM 537 C CA . ALA A 1 70 ? 3.375 3.119 12.563 1.00 82.06 70 ALA A CA 1
ATOM 538 C C . ALA A 1 70 ? 2.879 4.568 12.394 1.00 82.06 70 ALA A C 1
ATOM 540 O O . ALA A 1 70 ? 3.330 5.469 13.102 1.00 82.06 70 ALA A O 1
ATOM 541 N N . CYS A 1 71 ? 2.002 4.809 11.414 1.00 84.81 71 CYS A N 1
ATOM 542 C CA . CYS A 1 71 ? 1.533 6.155 11.051 1.00 84.81 71 CYS A CA 1
ATOM 543 C C . CYS A 1 71 ? 0.009 6.316 10.993 1.00 84.81 71 CYS A C 1
ATOM 545 O O . CYS A 1 71 ? -0.459 7.387 10.615 1.00 84.81 71 CYS A O 1
ATOM 547 N N . ILE A 1 72 ? -0.767 5.295 11.360 1.00 87.31 72 ILE A N 1
ATOM 548 C CA . ILE A 1 72 ? -2.229 5.399 11.352 1.00 87.31 72 ILE A CA 1
ATOM 549 C C . ILE A 1 72 ? -2.684 6.274 12.525 1.00 87.31 72 ILE A C 1
ATOM 551 O O . ILE A 1 72 ? -2.309 6.017 13.673 1.00 87.31 72 ILE A O 1
ATOM 555 N N . GLU A 1 73 ? -3.504 7.280 12.227 1.00 87.06 73 GLU A N 1
ATOM 556 C CA . GLU A 1 73 ? -4.124 8.170 13.214 1.00 87.06 73 GLU A CA 1
ATOM 557 C C . GLU A 1 73 ? -5.588 7.808 13.466 1.00 87.06 73 GLU A C 1
ATOM 559 O O . GLU A 1 73 ? -6.013 7.784 14.619 1.00 87.06 73 GLU A O 1
ATOM 564 N N . ASP A 1 74 ? -6.335 7.481 12.408 1.00 84.88 74 ASP A N 1
ATOM 565 C CA . ASP A 1 74 ? -7.752 7.126 12.500 1.00 84.88 74 ASP A CA 1
ATOM 566 C C . ASP A 1 74 ? -8.159 6.114 11.422 1.00 84.88 74 ASP A C 1
ATOM 568 O O . ASP A 1 74 ? -7.592 6.094 10.323 1.00 84.88 74 ASP A O 1
ATOM 572 N N . ILE A 1 75 ? -9.137 5.266 11.751 1.00 86.62 75 ILE A N 1
ATOM 573 C CA . ILE A 1 75 ? -9.712 4.271 10.842 1.00 86.62 75 ILE A CA 1
ATOM 574 C C . ILE A 1 75 ? -11.232 4.300 10.985 1.00 86.62 75 ILE A C 1
ATOM 576 O O . ILE A 1 75 ? -11.768 3.990 12.050 1.00 86.62 75 ILE A O 1
ATOM 580 N N . SER A 1 76 ? -11.921 4.560 9.879 1.00 87.38 76 SER A N 1
ATOM 581 C CA . SER A 1 76 ? -13.372 4.447 9.767 1.00 87.38 76 SER A CA 1
ATOM 582 C C . SER A 1 76 ? -13.727 3.311 8.815 1.00 87.38 76 SER A C 1
ATOM 584 O O . SER A 1 76 ? -13.295 3.282 7.664 1.00 87.38 76 SER A O 1
ATOM 586 N N . PHE A 1 77 ? -14.510 2.347 9.298 1.00 86.94 77 PHE A N 1
ATOM 587 C CA . PHE A 1 77 ? -14.939 1.193 8.514 1.00 86.94 77 PHE A CA 1
ATOM 588 C C . PHE A 1 77 ? -16.459 1.157 8.395 1.00 86.94 77 PHE A C 1
ATOM 590 O O . PHE A 1 77 ? -17.177 1.086 9.395 1.00 86.94 77 PHE A O 1
ATOM 597 N N . MET A 1 78 ? -16.946 1.151 7.157 1.00 85.81 78 MET A N 1
ATOM 598 C CA . MET A 1 78 ? -18.350 0.942 6.830 1.00 85.81 78 MET A CA 1
ATOM 599 C C . MET A 1 78 ? -18.520 -0.475 6.268 1.00 85.81 78 MET A C 1
ATOM 601 O O . MET A 1 78 ? -18.038 -0.745 5.164 1.00 85.81 78 MET A O 1
ATOM 605 N N . PRO A 1 79 ? -19.186 -1.397 6.986 1.00 80.88 79 PRO A N 1
ATOM 606 C CA . PRO A 1 79 ? -19.344 -2.773 6.530 1.00 80.88 79 PRO A CA 1
ATOM 607 C C . PRO A 1 79 ? -20.296 -2.873 5.332 1.00 80.88 79 PRO A C 1
ATOM 609 O O . PRO A 1 79 ? -21.282 -2.141 5.227 1.00 80.88 79 PRO A O 1
ATOM 612 N N . ALA A 1 80 ? -20.033 -3.837 4.446 1.00 82.19 80 ALA A N 1
ATOM 613 C CA . ALA A 1 80 ? -20.966 -4.182 3.379 1.00 82.19 80 ALA A CA 1
ATOM 614 C C . ALA A 1 80 ? -22.231 -4.801 3.983 1.00 82.19 80 ALA A C 1
ATOM 616 O O . ALA A 1 80 ? -22.141 -5.743 4.771 1.00 82.19 80 ALA A O 1
ATOM 617 N N . THR A 1 81 ? -23.404 -4.305 3.594 1.00 77.69 81 THR A N 1
ATOM 618 C CA . THR A 1 81 ? -24.685 -4.889 4.009 1.00 77.69 81 THR A CA 1
ATOM 619 C C . THR A 1 81 ? -25.402 -5.434 2.781 1.00 77.69 81 THR A C 1
ATOM 621 O O . THR A 1 81 ? -25.607 -4.722 1.797 1.00 77.69 81 THR A O 1
ATOM 624 N N . VAL A 1 82 ? -25.774 -6.715 2.830 1.00 71.25 82 VAL A N 1
ATOM 625 C CA . VAL A 1 82 ? -26.602 -7.357 1.803 1.00 71.25 82 VAL A CA 1
ATOM 626 C C . VAL A 1 82 ? -28.033 -7.413 2.330 1.00 71.25 82 VAL A C 1
ATOM 628 O O . VAL A 1 82 ? -28.349 -8.247 3.176 1.00 71.25 82 VAL A O 1
ATOM 631 N N . SER A 1 83 ? -28.901 -6.526 1.844 1.00 68.94 83 SER A N 1
ATOM 632 C CA . SER A 1 83 ? -30.334 -6.599 2.141 1.00 68.94 83 SER A CA 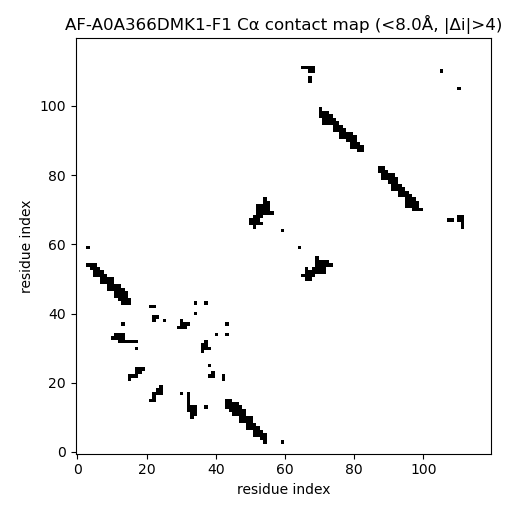1
ATOM 633 C C . SER A 1 83 ? -30.983 -7.680 1.278 1.00 68.94 83 SER A C 1
ATOM 635 O O . SER A 1 83 ? -31.171 -7.513 0.076 1.00 68.94 83 SER A O 1
ATOM 637 N N . LEU A 1 84 ? -31.329 -8.814 1.890 1.00 64.75 84 LEU A N 1
ATOM 638 C CA . LEU A 1 84 ? -32.080 -9.895 1.246 1.00 64.75 84 LEU A CA 1
ATOM 639 C C . LEU A 1 84 ? -33.553 -9.475 1.093 1.00 64.75 84 LEU A C 1
ATOM 641 O O . LEU A 1 84 ? -34.381 -9.790 1.942 1.00 64.75 84 LEU A O 1
ATOM 645 N N . GLY A 1 85 ? -33.878 -8.729 0.036 1.00 66.56 85 GLY A N 1
ATOM 646 C CA . GLY A 1 85 ? -35.264 -8.346 -0.279 1.00 66.56 85 GLY A CA 1
ATOM 647 C C . GLY A 1 85 ? -35.412 -7.071 -1.107 1.00 66.56 85 GLY A C 1
ATOM 648 O O . GLY A 1 85 ? -36.378 -6.942 -1.852 1.00 66.56 85 GLY A O 1
ATOM 649 N N . GLU A 1 86 ? -34.429 -6.173 -1.059 1.00 60.91 86 GLU A N 1
ATOM 650 C CA . GLU A 1 86 ? -34.377 -4.968 -1.891 1.00 60.91 86 GLU A CA 1
ATOM 651 C C . GLU A 1 86 ? -33.068 -4.974 -2.687 1.00 60.91 86 GLU A C 1
ATOM 653 O O . GLU A 1 86 ? -32.006 -5.267 -2.148 1.00 60.91 86 GLU A O 1
ATOM 65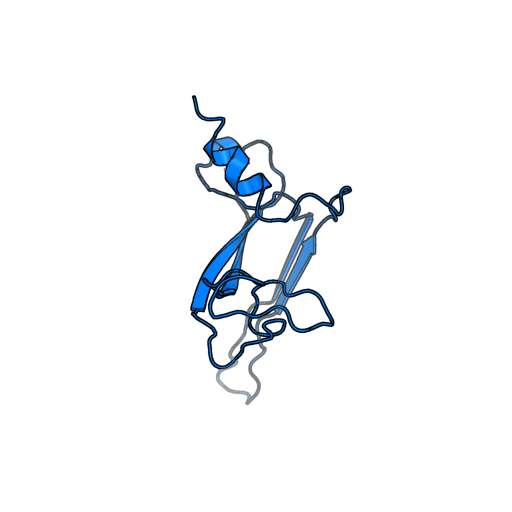8 N N . ASN A 1 87 ? -33.148 -4.711 -3.993 1.00 58.06 87 ASN A N 1
ATOM 659 C CA . ASN A 1 87 ? -32.111 -4.949 -5.013 1.00 58.06 87 ASN A CA 1
ATOM 660 C C . ASN A 1 87 ? -30.813 -4.105 -4.888 1.00 58.06 87 ASN A C 1
ATOM 662 O O . ASN A 1 87 ? -30.145 -3.843 -5.887 1.00 58.06 87 ASN A O 1
ATOM 666 N N . LEU A 1 88 ? -30.427 -3.651 -3.695 1.00 65.94 88 LEU A N 1
ATOM 667 C CA . LEU A 1 88 ? -29.291 -2.753 -3.486 1.00 65.94 88 LEU A CA 1
ATOM 668 C C . LEU A 1 88 ? -28.470 -3.198 -2.269 1.00 65.94 88 LEU A C 1
ATOM 670 O O . LEU A 1 88 ? -28.851 -2.981 -1.123 1.00 65.94 88 LEU A O 1
ATOM 674 N N . GLY A 1 89 ? -27.318 -3.821 -2.528 1.00 70.00 89 GLY A N 1
ATOM 675 C CA . GLY A 1 89 ? -26.285 -4.039 -1.516 1.00 70.00 89 GLY A CA 1
ATOM 676 C C . GLY A 1 89 ? -25.372 -2.818 -1.397 1.00 70.00 89 GLY A C 1
ATOM 677 O O . GLY A 1 89 ? -24.974 -2.236 -2.411 1.00 70.00 89 GLY A O 1
ATOM 678 N N . THR A 1 90 ? -25.008 -2.435 -0.175 1.00 75.25 90 THR A N 1
ATOM 679 C CA . THR A 1 90 ? -23.979 -1.416 0.074 1.00 75.25 90 THR A CA 1
ATOM 680 C C . THR A 1 90 ? -22.593 -2.052 0.031 1.00 75.25 90 THR A C 1
ATOM 682 O O . THR A 1 90 ? -22.358 -3.115 0.606 1.00 75.25 90 THR A O 1
ATOM 685 N N . ARG A 1 91 ? -21.653 -1.408 -0.672 1.00 81.75 91 ARG A N 1
ATOM 686 C CA . ARG A 1 91 ? -20.243 -1.825 -0.695 1.00 81.75 91 ARG A CA 1
ATOM 687 C C . ARG A 1 91 ? -19.568 -1.425 0.614 1.00 81.75 91 ARG A C 1
ATOM 689 O O . ARG A 1 91 ? -19.891 -0.379 1.166 1.00 81.75 91 ARG A O 1
ATOM 696 N N . ALA A 1 92 ? -18.624 -2.242 1.076 1.00 83.38 92 ALA A N 1
ATOM 697 C CA . ALA A 1 92 ? -17.786 -1.868 2.205 1.00 83.38 92 ALA A CA 1
ATOM 698 C C . ALA A 1 92 ? -16.865 -0.705 1.808 1.00 83.38 92 ALA A C 1
ATOM 700 O O . ALA A 1 92 ? -16.318 -0.713 0.702 1.00 83.38 92 ALA A O 1
ATOM 701 N N . SER A 1 93 ? -16.693 0.257 2.712 1.00 85.94 93 SER A N 1
ATOM 702 C CA . SER A 1 93 ? -15.714 1.342 2.588 1.00 85.94 93 SER A CA 1
ATOM 703 C C . SER A 1 93 ? -14.784 1.318 3.795 1.00 85.94 93 SER A C 1
ATOM 705 O O . SER A 1 93 ? -15.222 1.027 4.909 1.00 85.94 93 SER A O 1
ATOM 707 N N . LEU A 1 94 ? -13.507 1.607 3.567 1.00 87.19 94 LEU A N 1
ATOM 708 C CA . LEU A 1 94 ? -12.501 1.771 4.608 1.00 87.19 94 LEU A CA 1
ATOM 709 C C . LEU A 1 94 ? -11.784 3.092 4.348 1.00 87.19 94 LEU A C 1
ATOM 711 O O . LEU A 1 94 ? -11.100 3.232 3.335 1.00 87.19 94 LEU A O 1
ATOM 715 N N . ASP A 1 95 ? -11.932 4.028 5.274 1.00 88.00 95 ASP A N 1
ATOM 716 C CA . ASP A 1 95 ? -11.269 5.323 5.251 1.00 88.00 95 ASP A CA 1
ATOM 717 C C . ASP A 1 95 ? -10.185 5.336 6.331 1.00 88.00 95 ASP A C 1
ATOM 719 O O . ASP A 1 95 ? -10.432 4.998 7.490 1.00 88.00 95 ASP A O 1
ATOM 723 N N . VAL A 1 96 ? -8.959 5.688 5.941 1.00 87.31 96 VAL A N 1
ATOM 724 C CA . VAL A 1 96 ? -7.773 5.617 6.803 1.00 87.31 96 VAL A CA 1
ATOM 725 C C . VAL A 1 96 ? -7.061 6.955 6.767 1.00 87.31 96 VAL A C 1
ATOM 727 O O . VAL A 1 96 ? -6.625 7.400 5.704 1.00 87.31 96 VAL A O 1
ATOM 730 N N . THR A 1 97 ? -6.887 7.568 7.933 1.00 88.19 97 THR A N 1
ATOM 731 C CA . THR A 1 97 ? -6.076 8.779 8.075 1.00 88.19 97 THR A CA 1
ATOM 732 C C . THR A 1 97 ? -4.684 8.387 8.546 1.00 88.19 97 THR A C 1
ATOM 734 O O . THR A 1 97 ? -4.523 7.765 9.598 1.00 88.19 97 THR A O 1
ATOM 737 N N . MET A 1 98 ? -3.671 8.735 7.752 1.00 86.69 98 MET A N 1
ATOM 738 C CA . MET A 1 98 ? -2.267 8.451 8.042 1.00 86.69 98 MET A CA 1
ATOM 739 C C . MET A 1 98 ? -1.476 9.750 8.139 1.00 86.69 98 MET A C 1
ATOM 741 O O . MET A 1 98 ? -1.673 10.666 7.339 1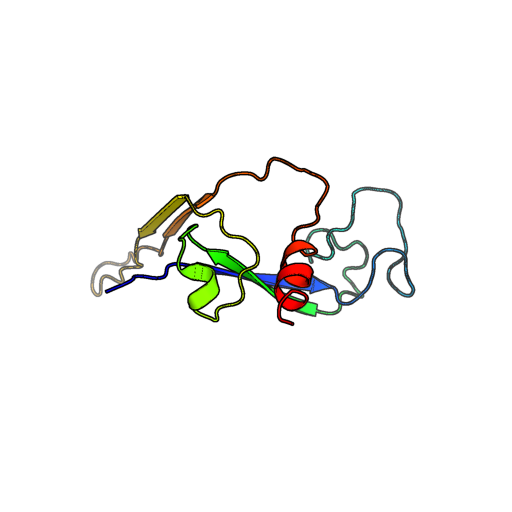.00 86.69 98 MET A O 1
ATOM 745 N N . ARG A 1 99 ? -0.546 9.808 9.091 1.00 85.62 99 ARG A N 1
ATOM 746 C CA . ARG A 1 99 ? 0.419 10.901 9.193 1.00 85.62 99 ARG A CA 1
ATOM 747 C C . ARG A 1 99 ? 1.504 10.755 8.134 1.00 85.62 99 ARG A C 1
ATOM 749 O O . ARG A 1 99 ? 2.037 9.663 7.940 1.00 85.62 99 ARG A O 1
ATOM 756 N N . ASP A 1 100 ? 1.874 11.871 7.519 1.00 79.88 100 ASP A N 1
ATOM 757 C CA . ASP A 1 100 ? 3.014 11.933 6.610 1.00 79.88 100 ASP A CA 1
ATOM 758 C C . ASP A 1 100 ? 4.359 11.833 7.356 1.00 79.88 100 ASP A C 1
ATOM 760 O O . ASP A 1 100 ? 4.493 12.248 8.515 1.00 79.88 100 ASP A O 1
ATOM 764 N N . PHE A 1 101 ? 5.375 11.287 6.689 1.00 72.88 101 PHE A N 1
ATOM 765 C CA . PHE A 1 101 ? 6.728 11.207 7.229 1.00 72.88 101 PHE A CA 1
ATOM 766 C C . PHE A 1 101 ? 7.506 12.469 6.856 1.00 72.88 101 PHE A C 1
ATOM 768 O O . PHE A 1 101 ? 7.574 12.852 5.696 1.00 72.88 101 PHE A O 1
ATOM 775 N N . LEU A 1 102 ? 8.168 13.088 7.839 1.00 60.78 102 LEU A N 1
ATOM 776 C CA . LEU A 1 102 ? 8.939 14.323 7.637 1.00 60.78 102 LEU A CA 1
ATOM 777 C C . LEU A 1 102 ? 10.089 14.209 6.614 1.00 60.78 102 LEU A C 1
ATOM 779 O O . LEU A 1 102 ? 10.627 15.237 6.207 1.00 60.78 102 LEU A O 1
ATOM 783 N N . TYR A 1 103 ? 10.493 12.997 6.216 1.00 61.00 103 TYR A N 1
ATOM 784 C CA . TYR A 1 103 ? 11.651 12.771 5.350 1.00 61.00 103 TYR A CA 1
ATOM 785 C C . TYR A 1 103 ? 11.254 12.130 4.009 1.00 61.00 103 TYR A C 1
ATOM 787 O O . TYR A 1 103 ? 10.805 10.985 4.003 1.00 61.00 103 TYR A O 1
ATOM 795 N N . PRO A 1 104 ? 11.486 12.815 2.872 1.00 51.78 104 PRO A N 1
ATOM 796 C CA . PRO A 1 104 ? 11.115 12.322 1.541 1.00 51.78 104 PRO A CA 1
ATOM 797 C C . PRO A 1 104 ? 12.060 11.250 0.960 1.00 51.78 104 PRO A C 1
ATOM 799 O O . PRO A 1 104 ? 11.730 10.630 -0.048 1.00 51.78 104 PRO A O 1
ATOM 802 N N . GLU A 1 105 ? 13.224 11.006 1.576 1.00 48.34 105 GLU A N 1
ATOM 803 C CA . GLU A 1 105 ? 14.321 10.230 0.963 1.00 48.34 105 GLU A CA 1
ATOM 804 C C . GLU A 1 105 ? 14.526 8.825 1.558 1.00 48.34 105 GLU A C 1
ATOM 806 O O . GLU A 1 105 ? 15.285 8.016 1.018 1.00 48.34 105 GLU A O 1
ATOM 811 N N . THR A 1 106 ? 13.853 8.487 2.657 1.00 50.38 106 THR A N 1
ATOM 812 C CA . THR A 1 106 ? 13.968 7.155 3.261 1.00 50.38 106 THR A CA 1
ATOM 813 C C . THR A 1 106 ? 12.899 6.272 2.639 1.00 50.38 106 THR A C 1
ATOM 815 O O . THR A 1 106 ? 11.766 6.224 3.109 1.00 50.38 106 THR A O 1
ATOM 818 N N . GLY A 1 107 ? 13.233 5.619 1.522 1.00 47.44 107 GLY A N 1
ATOM 819 C CA . GLY A 1 107 ? 12.318 4.712 0.833 1.00 47.44 107 GLY A CA 1
ATOM 820 C C . GLY A 1 107 ? 11.588 3.800 1.823 1.00 47.44 107 GLY A C 1
ATOM 821 O O . GLY A 1 107 ? 12.208 3.226 2.717 1.00 47.44 107 GLY A O 1
ATOM 822 N N . PHE A 1 108 ? 10.274 3.668 1.646 1.00 47.84 108 PHE A N 1
ATOM 823 C CA . PHE A 1 108 ? 9.345 2.933 2.517 1.00 47.84 108 PHE A CA 1
ATOM 824 C C . PHE A 1 108 ? 9.808 1.503 2.896 1.00 47.84 108 PHE A C 1
ATOM 826 O O . PHE A 1 108 ? 9.412 0.953 3.915 1.00 47.84 108 PHE A O 1
ATOM 833 N N . LEU A 1 109 ? 10.710 0.919 2.101 1.00 46.97 109 LEU A N 1
ATOM 834 C CA . LEU A 1 109 ? 11.310 -0.410 2.268 1.00 46.97 109 LEU A CA 1
ATOM 835 C C . LEU A 1 109 ? 12.626 -0.457 3.075 1.00 46.97 109 LEU A C 1
ATOM 837 O O . LEU A 1 109 ? 13.159 -1.546 3.290 1.00 46.97 109 LEU A O 1
ATOM 841 N N . TRP A 1 110 ? 13.203 0.678 3.486 1.00 42.81 110 TRP A N 1
ATOM 842 C CA . TRP A 1 110 ? 14.469 0.692 4.236 1.00 42.81 110 TRP A CA 1
ATOM 843 C C . TRP A 1 110 ? 14.261 0.565 5.754 1.00 42.81 110 TRP A C 1
ATOM 845 O O . TRP A 1 110 ? 15.054 -0.090 6.427 1.00 42.81 110 TRP A O 1
ATOM 855 N N . LEU A 1 111 ? 13.155 1.098 6.290 1.00 44.97 111 LEU A N 1
ATOM 856 C CA . LEU A 1 111 ? 12.821 1.010 7.720 1.00 44.97 111 LEU A CA 1
ATOM 857 C C . LEU A 1 111 ? 12.423 -0.411 8.157 1.00 44.97 111 LEU A C 1
ATOM 859 O O . LEU A 1 111 ? 12.847 -0.850 9.225 1.00 44.97 111 LEU A O 1
ATOM 863 N N . SER A 1 112 ? 11.723 -1.176 7.311 1.00 44.47 112 SER A N 1
ATOM 864 C CA . SER A 1 112 ? 11.407 -2.587 7.603 1.00 44.47 112 SER A CA 1
ATOM 865 C C . SER A 1 112 ? 12.651 -3.483 7.647 1.00 44.47 112 SER A C 1
ATOM 867 O O . SER A 1 112 ? 12.676 -4.480 8.361 1.00 44.47 112 SER A O 1
ATOM 869 N N . ARG A 1 113 ? 13.739 -3.111 6.954 1.00 41.12 113 ARG A N 1
ATOM 870 C CA . ARG A 1 113 ? 15.020 -3.835 7.042 1.00 41.12 113 ARG A CA 1
ATOM 871 C C . ARG A 1 113 ? 15.831 -3.493 8.292 1.00 41.12 113 ARG A C 1
ATOM 873 O O . ARG A 1 113 ? 16.633 -4.324 8.708 1.00 41.12 113 ARG A O 1
ATOM 880 N N . GLN A 1 114 ? 15.637 -2.322 8.902 1.00 42.44 114 GLN A N 1
ATOM 881 C CA . GLN A 1 114 ? 16.325 -1.973 10.151 1.00 42.44 114 GLN A CA 1
ATOM 882 C C . GLN A 1 114 ? 15.663 -2.587 11.388 1.00 42.44 114 GLN A C 1
ATOM 884 O O . GLN A 1 114 ? 16.383 -2.980 12.302 1.00 42.44 114 GLN A O 1
ATOM 889 N N . ALA A 1 115 ? 14.334 -2.745 11.401 1.00 40.34 115 ALA A N 1
ATOM 890 C CA . ALA A 1 115 ? 13.632 -3.384 12.519 1.00 40.34 115 ALA A CA 1
ATOM 891 C C . ALA A 1 115 ? 14.038 -4.860 12.717 1.00 40.34 115 ALA A C 1
ATOM 893 O O . ALA A 1 115 ? 14.073 -5.347 13.843 1.00 40.34 115 ALA A O 1
ATOM 894 N N . VAL A 1 116 ? 14.425 -5.555 11.642 1.00 45.94 116 VAL A N 1
ATOM 895 C CA . VAL A 1 116 ? 14.926 -6.939 11.705 1.00 45.94 116 VAL A CA 1
ATOM 896 C C . VAL A 1 116 ? 16.393 -7.019 12.165 1.00 45.94 116 VAL A C 1
ATOM 898 O O . VAL A 1 116 ? 16.816 -8.059 12.661 1.00 45.94 116 VAL A O 1
ATOM 901 N N . GLN A 1 117 ? 17.189 -5.948 12.043 1.00 40.50 117 GLN A N 1
ATOM 902 C CA . GLN A 1 117 ? 18.633 -5.989 12.333 1.00 40.50 117 GLN A CA 1
ATOM 903 C C . GLN A 1 117 ? 19.044 -5.506 13.730 1.00 40.50 117 GLN A C 1
ATOM 905 O O . GLN A 1 117 ? 20.200 -5.692 14.098 1.00 40.50 117 GLN A O 1
ATOM 910 N N . THR A 1 118 ? 18.146 -4.930 14.532 1.00 39.25 118 THR A N 1
ATOM 911 C CA . THR A 1 118 ? 18.472 -4.497 15.907 1.00 39.25 118 THR A CA 1
ATOM 912 C C . THR A 1 118 ? 18.034 -5.479 16.997 1.00 39.25 118 THR A C 1
ATOM 914 O O . THR A 1 118 ? 18.179 -5.184 18.180 1.00 39.25 118 THR A O 1
ATOM 917 N N . GLY A 1 119 ? 17.560 -6.670 16.619 1.00 43.00 119 GLY A N 1
ATOM 918 C CA . GLY A 1 119 ? 17.391 -7.808 17.525 1.00 43.00 119 GLY A CA 1
ATOM 919 C C . GLY A 1 119 ? 18.688 -8.606 17.684 1.00 43.00 1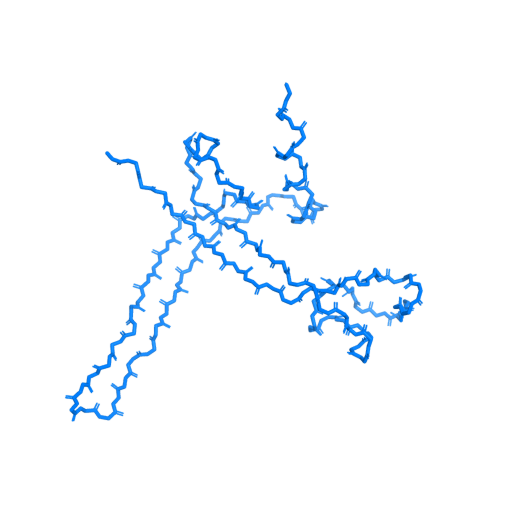19 GLY A C 1
ATOM 920 O O . GLY A 1 119 ? 18.829 -9.682 17.104 1.00 43.00 119 GLY A O 1
ATOM 921 N N . SER A 1 120 ? 19.653 -8.076 18.437 1.00 37.03 120 SER A N 1
ATOM 922 C CA . SER A 1 120 ? 20.808 -8.809 18.987 1.00 37.03 120 SER A CA 1
ATOM 923 C C . SER A 1 120 ? 21.158 -8.256 20.358 1.00 37.03 120 SER A C 1
ATOM 925 O O . SER A 1 120 ? 21.224 -7.013 20.475 1.00 37.03 120 SER A O 1
#

Radius of gyration: 18.97 Å; Cα contacts (8 Å, |Δi|>4): 168; chains: 1; bounding box: 56×25×48 Å

Mean predicted aligned error: 12.05 Å

pLDDT: mean 74.09, std 14.29, range [37.03, 90.19]

Organism: NCBI:txid354351

Nearest PDB structures (foldseek):
  7yp9-assembly1_B  TM=2.457E-01  e=1.979E+00  Escherichia coli K-12
  7qxi-assembly1_B  TM=2.294E-01  e=4.210E+00  Escherichia coli K-12
  5tbz-assembly2_G  TM=2.007E-01  e=7.898E+00  Escherichia coli O157:H7

Solvent-accessible surface area (backbone atoms only — not comparable to full-atom values): 7816 Å² total; per-residue (Å²): 137,87,84,87,59,71,49,78,48,80,38,64,25,41,73,65,53,86,60,44,87,91,30,70,75,66,92,75,82,77,68,76,38,28,74,90,45,39,88,49,66,93,69,64,42,82,45,73,45,76,44,29,38,23,51,71,51,94,60,49,83,79,64,76,63,86,56,48,42,62,38,43,77,47,77,49,76,44,78,56,46,77,52,93,85,52,103,61,66,49,75,60,48,75,49,75,45,65,61,83,73,96,59,94,79,69,56,77,72,54,58,46,57,49,68,68,68,69,80,121